Protein AF-A0A840ZKH4-F1 (afdb_monomer)

Sequence (112 aa):
MVRLSPKALRFAEDAVRTRPETADRNDPPRIVWDRWREERALDAAPPGGTVEVPDPVARVLLSAVEQRVEEMQRSFDYSEDEDDVLRNDLLFLRNVLDVLRGCLPEAQRAAV

Solvent-accessible surface area (backbone atoms only — not comparable to full-atom values): 6490 Å² total; per-residue (Å²): 106,34,79,34,45,63,68,50,48,52,54,30,47,50,27,51,72,68,39,78,80,60,73,46,82,79,38,66,60,55,46,54,42,52,54,53,47,68,75,59,51,72,89,72,63,62,94,86,52,70,46,81,37,51,54,74,45,46,50,41,36,43,55,24,34,51,52,46,48,54,50,52,52,54,52,52,79,74,44,93,65,86,53,64,63,62,53,52,50,47,54,49,49,50,51,45,44,51,50,49,49,74,55,46,60,70,84,69,66,76,78,114

Nearest PDB structures (foldseek):
  2rld-assembly1_B  TM=4.839E-01  e=2.026E+00  Bacteroides thetaiotaomicron VPI-5482
  4ehs-assembly1_B  TM=4.644E-01  e=4.107E+00  Helicobacter pylori 26695

pLDDT: mean 74.49, std 11.38, range [45.47, 86.5]

Secondary structure (DSSP, 8-state):
-EEE-HHHHHHHHHHHHH-GGGG-TT-HHHHHHHHHHHHHTGGGS-TTPPEEE-HHHHHHHHHHHHHHHHHHHHHHHH--S--HHHHHHHHHHHHHHHHHHHHS-HHHHTT-

Radius of gyration: 14.31 Å; Cα contacts (8 Å, |Δi|>4): 100; chains: 1; bounding box: 37×31×39 Å

Structure (mmCIF, N/CA/C/O backbone):
data_AF-A0A840ZKH4-F1
#
_entry.id   AF-A0A840ZKH4-F1
#
loop_
_atom_site.group_PDB
_atom_site.id
_atom_site.type_symbol
_atom_site.label_atom_id
_atom_site.label_alt_id
_atom_site.label_comp_id
_atom_site.label_asym_id
_atom_site.label_entity_id
_atom_site.label_seq_id
_atom_site.pdbx_PDB_ins_code
_atom_site.Cartn_x
_atom_site.Cartn_y
_atom_site.Cartn_z
_atom_site.occupancy
_atom_site.B_iso_or_equiv
_atom_site.auth_seq_id
_atom_site.auth_comp_id
_atom_site.auth_asym_id
_atom_site.auth_atom_id
_atom_site.pdbx_PDB_model_num
ATOM 1 N N . MET A 1 1 ? -12.892 -0.504 6.745 1.00 75.12 1 MET A N 1
ATOM 2 C CA . MET A 1 1 ? -11.528 -0.295 7.278 1.00 75.12 1 MET A CA 1
ATOM 3 C C . MET A 1 1 ? -10.708 -1.534 6.979 1.00 75.12 1 MET A C 1
ATOM 5 O O . MET A 1 1 ? -11.249 -2.632 7.067 1.00 75.12 1 MET A O 1
ATOM 9 N N . VAL A 1 2 ? -9.427 -1.371 6.654 1.00 82.06 2 VAL A N 1
ATOM 10 C CA . VAL A 1 2 ? -8.494 -2.449 6.295 1.00 82.06 2 VAL A CA 1
ATOM 11 C C . VAL A 1 2 ? -7.478 -2.651 7.416 1.00 82.06 2 VAL A C 1
ATOM 13 O O . VAL A 1 2 ? -7.013 -1.685 8.012 1.00 82.06 2 VAL A O 1
ATOM 16 N N . ARG A 1 3 ? -7.111 -3.898 7.717 1.00 83.25 3 ARG A N 1
ATOM 17 C CA . ARG A 1 3 ? -6.050 -4.210 8.685 1.00 83.25 3 ARG A CA 1
ATOM 18 C C . ARG A 1 3 ? -4.802 -4.648 7.941 1.00 83.25 3 ARG A C 1
ATOM 20 O O . ARG A 1 3 ? -4.817 -5.684 7.286 1.00 83.25 3 ARG A O 1
ATOM 27 N N . LEU A 1 4 ? -3.730 -3.873 8.060 1.00 80.19 4 LEU A N 1
ATOM 28 C CA . LEU A 1 4 ? -2.436 -4.194 7.461 1.00 80.19 4 LEU A CA 1
ATOM 29 C C . LEU A 1 4 ? -1.417 -4.542 8.536 1.00 80.19 4 LEU A C 1
ATOM 31 O O . LEU A 1 4 ? -1.428 -3.985 9.633 1.00 80.19 4 LEU A O 1
ATOM 35 N N . SER A 1 5 ? -0.495 -5.445 8.213 1.00 81.88 5 SER A N 1
ATOM 36 C CA . SER A 1 5 ? 0.708 -5.593 9.026 1.00 81.88 5 SER A CA 1
ATOM 37 C C . SER A 1 5 ? 1.602 -4.349 8.859 1.00 81.88 5 SER A C 1
ATOM 39 O O . SER A 1 5 ? 1.574 -3.719 7.798 1.00 81.88 5 SER A O 1
ATOM 41 N N . PRO A 1 6 ? 2.450 -3.999 9.842 1.00 81.06 6 PRO A N 1
ATOM 42 C CA . PRO A 1 6 ? 3.361 -2.860 9.737 1.00 81.06 6 PRO A CA 1
ATOM 43 C C . PRO A 1 6 ? 4.320 -3.016 8.554 1.00 81.06 6 PRO A C 1
ATOM 45 O O . PRO A 1 6 ? 4.678 -2.040 7.903 1.00 81.06 6 PRO A O 1
ATOM 48 N N . LYS A 1 7 ? 4.686 -4.264 8.225 1.00 80.81 7 LYS A N 1
ATOM 49 C CA . LYS A 1 7 ? 5.491 -4.584 7.043 1.00 80.81 7 LYS A CA 1
ATOM 50 C C . LYS A 1 7 ? 4.742 -4.271 5.744 1.00 80.81 7 LYS A C 1
ATOM 52 O O . LYS A 1 7 ? 5.307 -3.613 4.880 1.00 80.81 7 LYS A O 1
ATOM 57 N N . ALA A 1 8 ? 3.484 -4.702 5.617 1.00 81.19 8 ALA A N 1
ATOM 58 C CA . ALA A 1 8 ? 2.665 -4.405 4.440 1.00 81.19 8 ALA A CA 1
ATOM 59 C C . ALA A 1 8 ? 2.441 -2.895 4.274 1.00 81.19 8 ALA A C 1
ATOM 61 O O . ALA A 1 8 ? 2.550 -2.375 3.168 1.00 81.19 8 ALA A O 1
ATOM 62 N N . LEU A 1 9 ? 2.203 -2.186 5.381 1.00 83.81 9 LEU A N 1
ATOM 63 C CA . LEU A 1 9 ? 2.037 -0.737 5.369 1.00 83.81 9 LEU A CA 1
ATOM 64 C C . LEU A 1 9 ? 3.310 -0.007 4.923 1.00 83.81 9 LEU A C 1
ATOM 66 O O . LEU A 1 9 ? 3.216 0.905 4.113 1.00 83.81 9 LEU A O 1
ATOM 70 N N . ARG A 1 10 ? 4.493 -0.425 5.396 1.00 81.56 10 ARG A N 1
ATOM 71 C CA . ARG A 1 10 ? 5.777 0.158 4.967 1.00 81.56 10 ARG A CA 1
ATOM 72 C C . ARG A 1 10 ? 6.044 -0.029 3.474 1.00 81.56 10 ARG A C 1
ATOM 74 O O . ARG A 1 10 ? 6.505 0.900 2.826 1.00 81.56 10 ARG A O 1
ATOM 81 N N . PHE A 1 11 ? 5.734 -1.202 2.927 1.00 80.50 11 PHE A N 1
ATOM 82 C CA . PHE A 1 11 ? 5.862 -1.442 1.487 1.00 80.50 11 PHE A CA 1
ATOM 83 C C . PHE A 1 11 ? 4.874 -0.603 0.671 1.00 80.50 11 PHE A C 1
ATOM 85 O O . PHE A 1 11 ? 5.244 -0.027 -0.347 1.00 80.50 11 PHE A O 1
ATOM 92 N N . ALA A 1 12 ? 3.626 -0.489 1.130 1.00 82.88 12 ALA A N 1
ATOM 93 C CA . ALA A 1 12 ? 2.637 0.354 0.467 1.00 82.88 12 ALA A CA 1
ATOM 94 C C . ALA A 1 12 ? 2.995 1.852 0.560 1.00 82.88 12 ALA A C 1
ATOM 96 O O . ALA A 1 12 ? 2.786 2.594 -0.395 1.00 82.88 12 ALA A O 1
ATOM 97 N N . GLU A 1 13 ? 3.591 2.294 1.672 1.00 84.38 13 GLU A N 1
ATOM 98 C CA . GLU A 1 13 ? 4.154 3.641 1.808 1.00 84.38 13 GLU A CA 1
ATOM 99 C C . GL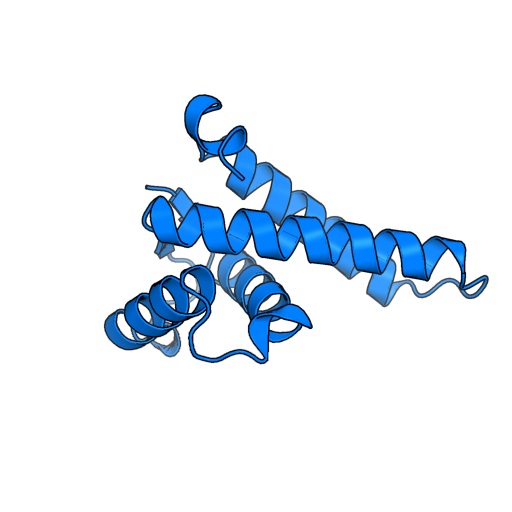U A 1 13 ? 5.261 3.897 0.781 1.00 84.38 13 GLU A C 1
ATOM 101 O O . GLU A 1 13 ? 5.288 4.966 0.170 1.00 84.38 13 GLU A O 1
ATOM 106 N N . ASP A 1 14 ? 6.171 2.943 0.586 1.00 83.62 14 ASP A N 1
ATOM 107 C CA . ASP A 1 14 ? 7.252 3.080 -0.392 1.00 83.62 14 ASP A CA 1
ATOM 108 C C . ASP A 1 14 ? 6.704 3.270 -1.816 1.00 83.62 14 ASP A C 1
ATOM 110 O O . ASP A 1 14 ? 7.122 4.186 -2.529 1.00 83.62 14 ASP A O 1
ATOM 114 N N . ALA A 1 15 ? 5.666 2.510 -2.183 1.00 82.25 15 ALA A N 1
ATOM 115 C CA . ALA A 1 15 ? 4.954 2.686 -3.449 1.00 82.25 15 ALA A CA 1
ATOM 116 C C . ALA A 1 15 ? 4.331 4.092 -3.581 1.00 82.25 15 ALA A C 1
ATOM 118 O O . ALA A 1 15 ? 4.448 4.731 -4.623 1.00 82.25 15 ALA A O 1
ATOM 119 N N . VAL A 1 16 ? 3.724 4.631 -2.516 1.00 81.88 16 VAL A N 1
ATOM 120 C CA . VAL A 1 16 ? 3.190 6.008 -2.518 1.00 81.88 16 VAL A CA 1
ATOM 121 C C . VAL A 1 16 ? 4.309 7.044 -2.666 1.00 81.88 16 VAL A C 1
ATOM 123 O O . VAL A 1 16 ? 4.120 8.057 -3.332 1.00 81.88 16 VAL A O 1
ATOM 126 N N . ARG A 1 17 ? 5.481 6.827 -2.058 1.00 77.38 17 ARG A N 1
ATOM 127 C CA . ARG A 1 17 ? 6.626 7.756 -2.127 1.00 77.38 17 ARG A CA 1
ATOM 128 C C . ARG A 1 17 ? 7.323 7.765 -3.482 1.00 77.38 17 ARG A C 1
ATOM 130 O O . ARG A 1 17 ? 7.878 8.799 -3.840 1.00 77.38 17 ARG A O 1
ATOM 137 N N . THR A 1 18 ? 7.316 6.640 -4.185 1.00 73.62 18 THR A N 1
ATOM 138 C CA . THR A 1 18 ? 8.017 6.455 -5.463 1.00 73.62 18 THR A CA 1
ATOM 139 C C . THR A 1 18 ? 7.175 6.835 -6.682 1.00 73.62 18 THR A C 1
ATOM 141 O O . THR A 1 18 ? 7.726 6.958 -7.773 1.00 73.62 18 THR A O 1
ATOM 144 N N . ARG A 1 19 ? 5.872 7.096 -6.504 1.00 69.12 19 ARG A N 1
ATOM 145 C CA . A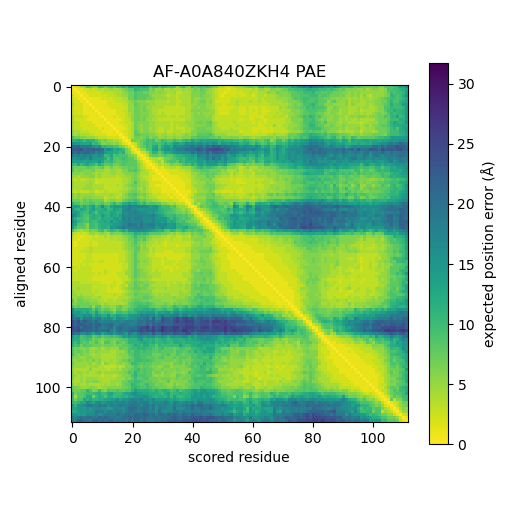RG A 1 19 ? 4.967 7.527 -7.576 1.00 69.12 19 ARG A CA 1
ATOM 146 C C . ARG A 1 19 ? 5.441 8.821 -8.264 1.00 69.12 19 ARG A C 1
ATOM 148 O O . ARG A 1 19 ? 5.506 9.862 -7.603 1.00 69.12 19 ARG A O 1
ATOM 155 N N . PRO A 1 20 ? 5.659 8.829 -9.591 1.00 57.75 20 PRO A N 1
ATOM 156 C CA . PRO A 1 20 ? 6.079 10.034 -10.311 1.00 57.75 20 PRO A CA 1
ATOM 157 C C . PRO A 1 20 ? 5.007 11.140 -10.303 1.00 57.75 20 PRO A C 1
ATOM 159 O O . PRO A 1 20 ? 5.343 12.318 -10.212 1.00 57.75 20 PRO A O 1
ATOM 162 N N . GLU A 1 21 ? 3.719 10.776 -10.308 1.00 54.81 21 GLU A N 1
ATOM 163 C CA . GLU A 1 21 ? 2.593 11.728 -10.247 1.00 54.81 21 GLU A CA 1
ATOM 164 C C . GLU A 1 21 ? 2.424 12.375 -8.860 1.00 54.81 21 GLU A C 1
ATOM 166 O O . GLU A 1 21 ? 1.856 13.456 -8.742 1.00 54.81 21 GLU A O 1
ATOM 171 N N . THR A 1 22 ? 3.007 11.788 -7.806 1.00 50.22 22 THR A N 1
ATOM 172 C CA . THR A 1 22 ? 2.983 12.367 -6.449 1.00 50.22 22 THR A CA 1
ATOM 173 C C . THR A 1 22 ? 3.993 13.497 -6.218 1.00 50.22 22 THR A C 1
ATOM 175 O O . THR A 1 22 ? 4.151 13.966 -5.088 1.00 50.22 22 THR A O 1
ATOM 178 N N . ALA A 1 23 ? 4.670 13.969 -7.271 1.00 51.38 23 ALA A N 1
ATOM 179 C CA . ALA A 1 23 ? 5.470 15.189 -7.208 1.00 51.38 23 ALA A CA 1
ATOM 180 C C . ALA A 1 23 ? 4.608 16.442 -6.944 1.00 51.38 23 ALA A C 1
ATOM 182 O O . ALA A 1 23 ? 5.116 17.418 -6.382 1.00 51.38 23 ALA A O 1
ATOM 183 N N . ASP A 1 24 ? 3.313 16.413 -7.287 1.00 58.84 24 ASP A N 1
ATOM 184 C CA . ASP A 1 24 ? 2.380 17.470 -6.903 1.00 58.84 24 ASP A CA 1
ATOM 185 C C . ASP A 1 24 ? 1.913 17.273 -5.454 1.00 58.84 24 ASP A C 1
ATOM 187 O O . ASP A 1 24 ? 1.178 16.344 -5.113 1.00 58.84 24 ASP A O 1
ATOM 191 N N . ARG A 1 25 ? 2.332 18.186 -4.573 1.00 60.62 25 ARG A N 1
ATOM 192 C CA . ARG A 1 25 ? 1.917 18.197 -3.162 1.00 60.62 25 ARG A CA 1
ATOM 193 C C . ARG A 1 25 ? 0.422 18.478 -2.974 1.00 60.62 25 ARG A C 1
ATOM 195 O O . ARG A 1 25 ? -0.072 18.318 -1.862 1.00 60.62 25 ARG A O 1
ATOM 202 N N . ASN A 1 26 ? -0.280 18.908 -4.022 1.00 64.12 26 ASN A N 1
ATOM 203 C CA . ASN A 1 26 ? -1.716 19.171 -4.001 1.00 64.12 26 ASN A CA 1
ATOM 204 C C . ASN A 1 26 ? -2.554 17.979 -4.483 1.00 64.12 26 ASN A C 1
ATOM 206 O O . ASN A 1 26 ? -3.778 18.094 -4.557 1.00 64.12 26 ASN A O 1
ATOM 210 N N . ASP A 1 27 ? -1.924 16.846 -4.801 1.00 70.25 27 ASP A N 1
ATOM 211 C CA . ASP A 1 27 ? -2.626 15.632 -5.198 1.00 70.25 27 ASP A CA 1
ATOM 212 C C . ASP A 1 27 ? -3.543 15.133 -4.051 1.00 70.25 27 ASP A C 1
ATOM 214 O O . ASP A 1 27 ? -3.063 14.871 -2.939 1.00 70.25 27 ASP A O 1
ATOM 218 N N . PRO A 1 28 ? -4.870 15.010 -4.258 1.00 74.62 28 PRO A N 1
ATOM 219 C CA . PRO A 1 28 ? -5.798 14.632 -3.191 1.00 74.62 28 PRO A CA 1
ATOM 220 C C . PRO A 1 28 ? -5.467 13.281 -2.521 1.00 74.62 28 PRO A C 1
ATOM 222 O O . PRO A 1 28 ? -5.515 13.214 -1.287 1.00 74.62 28 PRO A O 1
ATOM 225 N N . PRO A 1 29 ? -5.089 12.216 -3.262 1.00 76.12 29 PRO A N 1
ATOM 226 C CA . PRO A 1 29 ? -4.556 10.980 -2.687 1.00 76.12 29 PRO A CA 1
ATOM 227 C C . PRO A 1 29 ? -3.365 11.198 -1.744 1.00 76.12 29 PRO A C 1
ATOM 229 O O . PRO A 1 29 ? -3.356 10.660 -0.632 1.00 76.12 29 PRO A O 1
ATOM 232 N N . ARG A 1 30 ? -2.385 12.018 -2.147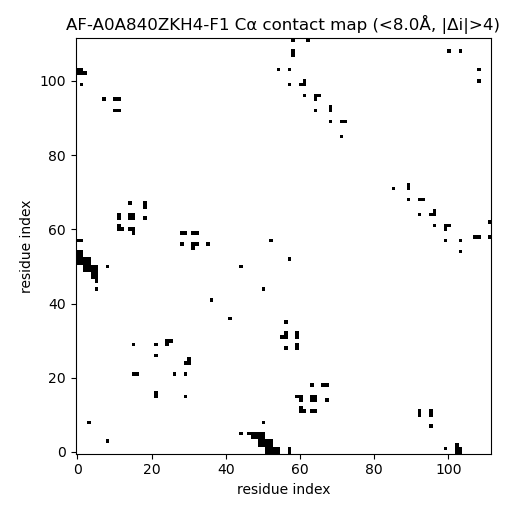 1.00 73.69 30 ARG A N 1
ATOM 233 C CA . ARG A 1 30 ? -1.217 12.363 -1.321 1.00 73.69 30 ARG A CA 1
ATOM 234 C C . ARG A 1 30 ? -1.617 13.048 -0.016 1.00 73.69 30 ARG A C 1
ATOM 236 O O . ARG A 1 30 ? -1.163 12.634 1.046 1.00 73.69 30 ARG A O 1
ATOM 243 N N . ILE A 1 31 ? -2.496 14.049 -0.083 1.00 82.50 31 ILE A N 1
ATOM 244 C CA . ILE A 1 31 ? -2.953 14.807 1.094 1.00 82.50 31 ILE A CA 1
ATOM 245 C C . ILE A 1 31 ? -3.655 13.883 2.098 1.00 82.50 31 ILE A C 1
ATOM 247 O O . ILE A 1 31 ? -3.425 13.980 3.304 1.00 82.50 31 ILE A O 1
ATOM 251 N N . VAL A 1 32 ? -4.505 12.973 1.609 1.00 84.31 32 VAL A N 1
ATOM 252 C CA . VAL A 1 32 ? -5.207 11.989 2.450 1.00 84.31 32 VAL A CA 1
ATOM 253 C C . VAL A 1 32 ? -4.216 11.062 3.157 1.00 84.31 32 VAL A C 1
ATOM 255 O O . VAL A 1 32 ? -4.388 10.777 4.344 1.00 84.31 32 VAL A O 1
ATOM 258 N N . TRP A 1 33 ? -3.180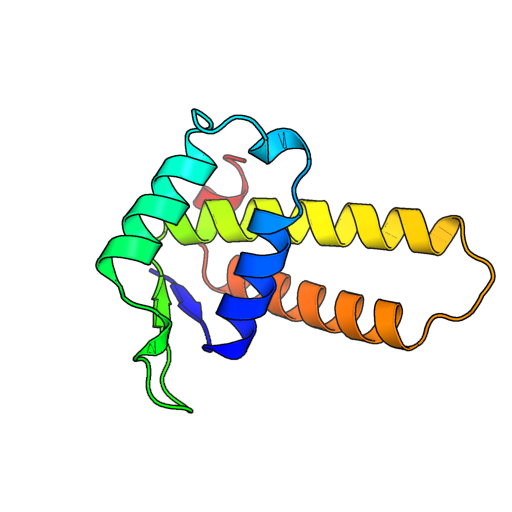 10.609 2.447 1.00 84.38 33 TRP A N 1
ATOM 259 C CA . TRP A 1 33 ? -2.116 9.784 3.016 1.00 84.38 33 TRP A CA 1
ATOM 260 C C . TRP A 1 33 ? -1.279 10.541 4.054 1.00 84.38 33 TRP A C 1
ATOM 262 O O . TRP A 1 33 ? -1.149 10.065 5.183 1.00 84.38 33 TRP A O 1
ATOM 272 N N . ASP A 1 34 ? -0.745 11.713 3.702 1.00 82.31 34 ASP A N 1
ATOM 273 C CA . ASP A 1 34 ? 0.163 12.481 4.560 1.00 82.31 34 ASP A CA 1
ATOM 274 C C . ASP A 1 34 ? -0.538 12.906 5.857 1.00 82.31 34 ASP A C 1
ATOM 276 O O . ASP A 1 34 ? -0.006 12.674 6.944 1.00 82.31 34 ASP A O 1
ATOM 280 N N . ARG A 1 35 ? -1.786 13.389 5.772 1.00 84.31 35 ARG A N 1
ATOM 281 C CA . ARG A 1 35 ? -2.582 13.744 6.955 1.00 84.31 35 ARG A CA 1
ATOM 282 C C . ARG A 1 35 ? -2.799 12.552 7.888 1.00 84.31 35 ARG A C 1
ATOM 284 O O . ARG A 1 35 ? -2.608 12.667 9.095 1.00 84.31 35 ARG A O 1
ATOM 291 N N . TRP A 1 36 ? -3.193 11.399 7.344 1.00 85.75 36 TRP A N 1
ATOM 292 C CA . TRP A 1 36 ? -3.415 10.206 8.163 1.00 85.75 36 TRP A CA 1
ATOM 293 C C . TRP A 1 36 ? -2.114 9.703 8.803 1.00 85.75 36 TRP A C 1
ATOM 295 O O . TRP A 1 36 ? -2.112 9.268 9.956 1.00 85.75 36 TRP A O 1
ATOM 305 N N . ARG A 1 37 ? -0.999 9.779 8.068 1.00 80.88 37 ARG A N 1
ATOM 306 C CA . ARG A 1 37 ? 0.332 9.398 8.549 1.00 80.88 37 ARG A CA 1
ATOM 307 C C . ARG A 1 37 ? 0.778 10.278 9.721 1.00 80.88 37 ARG A C 1
ATOM 309 O O . ARG A 1 37 ? 1.253 9.738 10.722 1.00 80.88 37 ARG A O 1
ATOM 316 N N . GLU A 1 38 ? 0.614 11.596 9.607 1.00 79.75 38 GLU A N 1
ATOM 317 C CA . GLU A 1 38 ? 0.928 12.565 10.666 1.00 79.75 38 GLU A CA 1
ATOM 318 C C . GLU A 1 38 ? 0.112 12.298 11.938 1.00 79.75 38 GLU A C 1
ATOM 320 O O . GLU A 1 38 ? 0.660 12.297 13.039 1.00 79.75 38 GLU A O 1
ATOM 325 N N . GLU A 1 39 ? -1.177 11.982 11.793 1.00 79.50 39 GLU A N 1
ATOM 326 C CA . GLU A 1 39 ? -2.077 11.685 12.914 1.00 79.50 39 GLU A CA 1
ATOM 327 C C . GLU A 1 39 ? -1.748 10.355 13.628 1.00 79.50 39 GLU A C 1
ATOM 329 O O . GLU A 1 39 ? -2.072 10.193 14.807 1.00 79.50 39 GLU A O 1
ATOM 334 N N . ARG A 1 40 ? -1.121 9.384 12.944 1.00 70.69 40 ARG A N 1
ATOM 335 C CA . ARG A 1 40 ? -0.924 8.011 13.456 1.00 70.69 40 ARG A CA 1
ATOM 336 C C . ARG A 1 40 ? 0.474 7.678 13.971 1.00 70.69 40 ARG A C 1
ATOM 338 O O . ARG A 1 40 ? 0.619 6.574 14.492 1.00 70.69 40 ARG A O 1
ATOM 345 N N . ALA A 1 41 ? 1.462 8.573 13.852 1.00 58.97 41 ALA A N 1
ATOM 346 C CA . ALA A 1 41 ? 2.848 8.368 14.310 1.00 58.97 41 ALA A CA 1
ATOM 347 C C . ALA A 1 41 ? 3.325 6.913 14.108 1.00 58.97 41 ALA A C 1
ATOM 349 O O . ALA A 1 41 ? 3.641 6.205 15.065 1.00 58.97 41 ALA A O 1
ATOM 350 N N . LEU A 1 42 ? 3.299 6.446 12.851 1.00 63.09 42 LEU A N 1
ATOM 351 C CA . LEU A 1 42 ? 3.466 5.032 12.469 1.00 63.09 42 LEU A CA 1
ATOM 352 C C . LEU A 1 42 ? 4.740 4.359 13.014 1.00 63.09 42 LEU A C 1
ATOM 354 O O . LEU A 1 42 ? 4.789 3.132 13.096 1.00 63.09 42 LEU A O 1
ATOM 358 N N . ASP A 1 43 ? 5.735 5.140 13.432 1.00 58.53 43 ASP A N 1
ATOM 359 C CA . ASP A 1 43 ? 6.960 4.666 14.082 1.00 58.53 43 ASP A CA 1
ATOM 360 C C . ASP A 1 43 ? 6.751 4.121 15.509 1.00 58.53 43 ASP A C 1
ATOM 362 O O . ASP A 1 43 ? 7.633 3.446 16.037 1.00 58.53 43 ASP A O 1
ATOM 366 N N . ALA A 1 44 ? 5.590 4.355 16.130 1.00 54.62 44 ALA A N 1
ATOM 367 C CA . ALA A 1 44 ? 5.276 3.905 17.490 1.00 54.62 44 ALA A CA 1
ATOM 368 C C . ALA A 1 44 ? 4.478 2.585 17.558 1.00 54.62 44 ALA A C 1
ATOM 370 O O . ALA A 1 44 ? 4.156 2.117 18.653 1.00 54.62 44 ALA A O 1
ATOM 371 N N . ALA A 1 45 ? 4.129 1.970 16.420 1.00 57.25 45 ALA A N 1
ATOM 372 C CA . ALA A 1 45 ? 3.356 0.729 16.419 1.00 57.25 45 ALA A CA 1
ATOM 373 C C . ALA A 1 45 ? 4.217 -0.4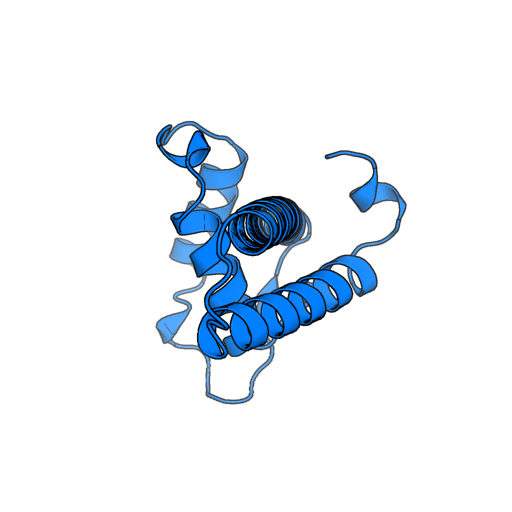68 16.888 1.00 57.25 45 ALA A C 1
ATOM 375 O O . ALA A 1 45 ? 5.303 -0.689 16.345 1.00 57.25 45 ALA A O 1
ATOM 376 N N . PRO A 1 46 ? 3.755 -1.278 17.863 1.00 57.28 46 PRO A N 1
ATOM 377 C CA . PRO A 1 46 ? 4.532 -2.401 18.371 1.00 57.28 46 PRO A CA 1
ATOM 378 C C . PRO A 1 46 ? 4.778 -3.460 17.279 1.00 57.28 46 PRO A C 1
ATOM 380 O O . PRO A 1 46 ? 3.877 -3.745 16.477 1.00 57.28 46 PRO A O 1
ATOM 383 N N . PRO A 1 47 ? 5.974 -4.082 17.248 1.00 57.16 47 PRO A N 1
ATOM 384 C CA . PRO A 1 47 ? 6.298 -5.124 16.282 1.00 57.16 47 PRO A CA 1
ATOM 385 C C . PRO A 1 47 ? 5.379 -6.333 16.507 1.00 57.16 47 PRO A C 1
ATOM 387 O O . PRO A 1 47 ? 5.506 -7.046 17.497 1.00 57.16 47 PRO A O 1
ATOM 390 N N . GLY A 1 48 ? 4.419 -6.536 15.600 1.00 62.59 48 GLY A N 1
ATOM 391 C CA . GLY A 1 48 ? 3.445 -7.637 15.646 1.00 62.59 48 GLY A CA 1
ATOM 392 C C . GLY A 1 48 ? 1.975 -7.212 15.730 1.00 62.59 48 GLY A C 1
ATOM 393 O O . GLY A 1 48 ? 1.100 -8.063 15.588 1.00 62.59 48 GLY A O 1
ATOM 394 N N . GLY A 1 49 ? 1.678 -5.921 15.916 1.00 70.00 49 GLY A N 1
ATOM 395 C CA . GLY A 1 49 ? 0.304 -5.407 15.854 1.00 70.00 49 GLY A CA 1
ATOM 396 C C . GLY A 1 49 ? -0.213 -5.259 14.420 1.00 70.00 49 GLY A C 1
ATOM 397 O O . GLY A 1 49 ? 0.568 -5.175 13.481 1.00 70.00 49 GLY A O 1
ATOM 398 N N . THR A 1 50 ? -1.531 -5.189 14.233 1.00 78.06 50 THR A N 1
ATOM 399 C CA . THR A 1 50 ? -2.144 -4.763 12.962 1.00 78.06 50 THR A CA 1
ATOM 400 C C . THR A 1 50 ? -2.434 -3.266 12.991 1.00 78.06 50 THR A C 1
ATOM 402 O O . THR A 1 50 ? -2.974 -2.769 13.977 1.00 78.06 50 THR A O 1
ATOM 405 N N . VAL A 1 51 ? -2.142 -2.558 11.902 1.00 80.62 51 VAL A N 1
ATOM 406 C CA . VAL A 1 51 ? -2.508 -1.151 11.716 1.00 80.62 51 VAL A CA 1
ATOM 407 C C . VAL A 1 51 ? -3.863 -1.073 11.024 1.00 80.62 51 VAL A C 1
ATOM 409 O O . VAL A 1 51 ? -4.059 -1.637 9.947 1.00 80.62 51 VAL A O 1
ATOM 412 N N . GLU A 1 52 ? -4.804 -0.369 11.646 1.00 84.31 52 GLU A N 1
ATOM 413 C CA . GLU A 1 52 ? -6.120 -0.115 11.060 1.00 84.31 52 GLU A CA 1
ATOM 414 C C . GLU A 1 52 ? -6.049 1.081 10.115 1.00 84.31 52 GLU A C 1
ATOM 416 O O . GLU A 1 52 ? -5.844 2.216 10.547 1.00 84.31 52 GLU A O 1
ATOM 421 N N . VAL A 1 53 ? -6.215 0.809 8.829 1.00 83.69 53 VAL A N 1
ATOM 422 C CA . VAL A 1 53 ? -6.169 1.772 7.736 1.00 83.69 53 VAL A CA 1
ATOM 423 C C . VAL A 1 53 ? -7.603 2.111 7.306 1.00 83.69 53 VAL A C 1
ATOM 425 O O . VAL A 1 53 ? -8.381 1.210 6.974 1.00 83.69 53 VAL A O 1
ATOM 428 N N . PRO A 1 54 ? -8.000 3.394 7.312 1.00 86.06 54 PRO A N 1
ATOM 429 C CA . PRO A 1 54 ? -9.289 3.824 6.785 1.00 86.06 54 PRO A CA 1
ATOM 430 C C . PRO A 1 54 ? -9.428 3.510 5.294 1.00 86.06 54 PRO A C 1
ATOM 432 O O . PRO A 1 54 ? -8.460 3.606 4.549 1.00 86.06 54 PRO A O 1
ATOM 435 N N . ASP A 1 55 ? -10.646 3.221 4.841 1.00 83.12 55 ASP A N 1
ATOM 436 C CA . ASP A 1 55 ? -10.956 2.959 3.428 1.00 83.12 55 ASP A CA 1
ATOM 437 C C . ASP A 1 55 ? -10.394 4.005 2.447 1.00 83.12 55 ASP A C 1
ATOM 439 O O . ASP A 1 55 ? -9.779 3.591 1.465 1.00 83.12 55 ASP A O 1
ATOM 443 N N . PRO A 1 56 ? -10.517 5.333 2.678 1.00 84.88 56 PRO A N 1
ATOM 444 C CA . PRO A 1 56 ? -9.935 6.312 1.759 1.00 84.88 56 PRO A CA 1
ATOM 445 C C . PRO A 1 56 ? -8.413 6.172 1.647 1.00 84.88 56 PRO A C 1
ATOM 447 O O . PRO A 1 56 ? -7.881 6.234 0.547 1.00 84.88 56 PRO A O 1
ATOM 450 N N . VAL A 1 57 ? -7.720 5.892 2.752 1.00 85.62 57 VAL A N 1
ATOM 451 C CA . VAL A 1 57 ? -6.267 5.668 2.764 1.00 85.62 57 VAL A CA 1
ATOM 452 C C . VAL A 1 57 ? -5.919 4.344 2.082 1.00 85.62 57 VAL A C 1
ATOM 454 O O . VAL A 1 57 ? -4.987 4.277 1.289 1.00 85.62 57 VAL A O 1
ATOM 457 N N . ALA A 1 58 ? -6.700 3.292 2.332 1.00 85.62 58 ALA A N 1
ATOM 458 C CA . ALA A 1 58 ? -6.509 1.993 1.700 1.00 85.62 58 ALA A CA 1
ATOM 459 C C . ALA A 1 58 ? -6.667 2.060 0.172 1.00 85.62 58 ALA A C 1
ATOM 461 O O . ALA A 1 58 ? -5.942 1.361 -0.526 1.00 85.62 58 ALA A O 1
ATOM 462 N N . ARG A 1 59 ? -7.547 2.923 -0.358 1.00 84.06 59 ARG A N 1
ATOM 463 C CA . ARG A 1 59 ? -7.661 3.171 -1.808 1.00 84.06 59 ARG A CA 1
ATOM 464 C C . ARG A 1 59 ? -6.428 3.863 -2.383 1.00 84.06 59 ARG A C 1
ATOM 466 O O . ARG A 1 59 ? -5.966 3.473 -3.450 1.00 84.06 59 ARG A O 1
ATOM 473 N N . VAL A 1 60 ? -5.878 4.850 -1.671 1.00 85.62 60 VAL A N 1
ATOM 474 C CA . VAL A 1 60 ? -4.622 5.509 -2.072 1.00 85.62 60 VAL A CA 1
ATOM 475 C C . VAL A 1 60 ? -3.488 4.488 -2.137 1.00 85.62 60 VAL A C 1
ATOM 477 O O . VAL A 1 60 ? -2.780 4.419 -3.139 1.00 85.62 60 VAL A O 1
ATOM 480 N N . LEU A 1 61 ? -3.360 3.656 -1.098 1.00 85.81 61 LEU A N 1
ATOM 481 C CA . LEU A 1 61 ? -2.358 2.592 -1.044 1.00 85.81 61 LEU A CA 1
ATOM 482 C C . LEU A 1 61 ? -2.569 1.550 -2.1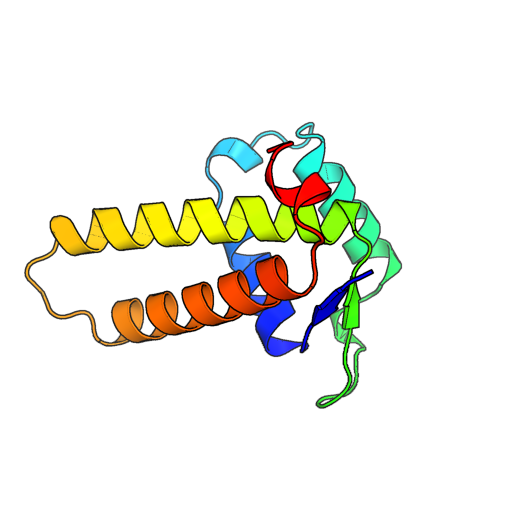40 1.00 85.81 61 LEU A C 1
ATOM 484 O O . LEU A 1 61 ? -1.600 1.144 -2.769 1.00 85.81 61 LEU A O 1
ATOM 488 N N . LEU A 1 62 ? -3.816 1.141 -2.390 1.00 86.38 62 LEU A N 1
ATOM 489 C CA . LEU A 1 62 ? -4.158 0.196 -3.451 1.00 86.38 62 LEU A CA 1
ATOM 490 C C . LEU A 1 62 ? -3.677 0.713 -4.807 1.00 86.38 62 LEU A C 1
ATOM 492 O O . LEU A 1 62 ? -2.878 0.049 -5.455 1.00 86.38 62 LEU A O 1
ATOM 496 N N . SER A 1 63 ? -4.098 1.922 -5.177 1.00 85.31 63 SER A N 1
ATOM 497 C CA . SER A 1 63 ? -3.733 2.543 -6.450 1.00 85.31 63 SER A CA 1
ATOM 498 C C . SER A 1 63 ? -2.211 2.691 -6.596 1.00 85.31 63 SER A C 1
ATOM 500 O O . SER A 1 63 ? -1.657 2.413 -7.658 1.00 85.31 63 SER A O 1
ATOM 502 N N . ALA A 1 64 ? -1.514 3.084 -5.524 1.00 84.75 64 ALA A N 1
ATOM 503 C CA . ALA A 1 64 ? -0.060 3.232 -5.541 1.00 84.75 64 ALA A CA 1
ATOM 504 C C . ALA A 1 64 ? 0.670 1.898 -5.714 1.00 84.75 64 ALA A C 1
ATOM 506 O O . ALA A 1 64 ? 1.595 1.802 -6.517 1.00 84.75 64 ALA A O 1
ATOM 507 N N . VAL A 1 65 ? 0.241 0.863 -4.990 1.00 86.31 65 VAL A N 1
ATOM 508 C CA . VAL A 1 65 ? 0.812 -0.481 -5.108 1.00 86.31 65 VAL A CA 1
ATOM 509 C C . VAL A 1 65 ? 0.516 -1.077 -6.487 1.00 86.31 65 VAL A C 1
ATOM 511 O O . VAL A 1 65 ? 1.413 -1.676 -7.069 1.00 86.31 65 VAL A O 1
ATOM 514 N N . GLU A 1 66 ? -0.685 -0.883 -7.042 1.00 86.50 66 GLU A N 1
ATOM 515 C CA . GLU A 1 66 ? -1.033 -1.328 -8.401 1.00 86.50 66 GLU A CA 1
ATOM 516 C C . GLU A 1 66 ? -0.108 -0.707 -9.447 1.00 86.50 66 GLU A C 1
ATOM 518 O O . GLU A 1 66 ? 0.529 -1.439 -10.204 1.00 86.50 66 GLU A O 1
ATOM 523 N N . GLN A 1 67 ? 0.049 0.620 -9.433 1.00 83.25 67 GLN A N 1
ATOM 524 C CA . GLN A 1 67 ? 0.943 1.298 -10.373 1.00 83.25 67 GLN A CA 1
ATOM 525 C C . GLN A 1 67 ? 2.394 0.836 -10.199 1.00 83.25 67 GLN A C 1
ATOM 527 O O . GLN A 1 67 ? 3.078 0.594 -11.188 1.00 83.25 67 GLN A O 1
ATOM 532 N N . ARG A 1 68 ? 2.860 0.642 -8.958 1.00 83.25 68 ARG A N 1
ATOM 533 C CA . ARG A 1 68 ? 4.229 0.179 -8.700 1.00 83.25 68 ARG A CA 1
ATOM 534 C C . ARG A 1 68 ? 4.474 -1.243 -9.206 1.00 83.25 68 ARG A C 1
ATOM 536 O O . ARG A 1 68 ? 5.542 -1.523 -9.744 1.00 83.25 68 ARG A O 1
ATOM 543 N N . VAL A 1 69 ? 3.492 -2.131 -9.048 1.00 85.19 69 VAL A N 1
ATOM 544 C CA . VAL A 1 69 ? 3.535 -3.492 -9.601 1.00 85.19 69 VAL A CA 1
ATOM 545 C C . VAL A 1 69 ? 3.598 -3.442 -11.125 1.00 85.19 69 VAL A C 1
ATOM 547 O O . VAL A 1 69 ? 4.427 -4.139 -11.702 1.00 85.19 69 VAL A O 1
ATOM 550 N N . GLU A 1 70 ? 2.786 -2.605 -11.775 1.00 84.88 70 GLU A N 1
ATOM 551 C CA . GLU A 1 70 ? 2.826 -2.432 -13.233 1.00 84.88 70 GLU A CA 1
ATOM 552 C C . GLU A 1 70 ? 4.161 -1.854 -13.722 1.00 84.88 70 GLU A C 1
ATOM 554 O O . GLU A 1 70 ? 4.706 -2.321 -14.720 1.00 84.88 70 GLU A O 1
ATOM 559 N N . GLU A 1 71 ? 4.712 -0.858 -13.026 1.00 82.50 71 GLU A N 1
ATOM 560 C CA . GLU A 1 71 ? 6.025 -0.284 -13.333 1.00 82.50 71 GLU A CA 1
ATOM 561 C C . GLU A 1 71 ? 7.133 -1.330 -13.226 1.00 82.50 71 GLU A C 1
ATOM 563 O O . GLU A 1 71 ? 7.915 -1.488 -14.161 1.00 82.50 71 GLU A O 1
ATOM 568 N N . MET A 1 72 ? 7.184 -2.070 -12.113 1.00 80.19 72 MET A N 1
ATOM 569 C CA . MET A 1 72 ? 8.177 -3.124 -11.917 1.00 80.19 72 MET A CA 1
ATOM 570 C C . MET A 1 72 ? 8.014 -4.243 -12.948 1.00 80.19 72 MET A C 1
ATOM 572 O O . MET A 1 72 ? 9.016 -4.697 -13.490 1.00 80.19 72 MET A O 1
ATOM 576 N N . GLN A 1 73 ? 6.781 -4.652 -13.272 1.00 80.56 73 GLN A N 1
ATOM 577 C CA . GLN A 1 73 ? 6.515 -5.622 -14.342 1.00 80.56 73 GLN A CA 1
ATOM 578 C C . GLN A 1 73 ? 7.053 -5.141 -15.688 1.00 80.56 73 GLN A C 1
ATOM 580 O O . GLN A 1 73 ? 7.761 -5.889 -16.352 1.00 80.56 73 GLN A O 1
ATOM 585 N N . ARG A 1 74 ? 6.797 -3.879 -16.059 1.00 78.94 74 ARG A N 1
ATOM 586 C CA . ARG A 1 74 ? 7.369 -3.312 -17.286 1.00 78.94 74 ARG A CA 1
ATOM 587 C C . ARG A 1 74 ? 8.891 -3.306 -17.234 1.00 78.94 74 ARG A C 1
ATOM 589 O O . ARG A 1 74 ? 9.509 -3.673 -18.219 1.00 78.94 74 ARG A O 1
ATOM 596 N N . SER A 1 75 ? 9.505 -2.915 -16.117 1.00 73.75 75 SER A N 1
ATOM 597 C CA . SER A 1 75 ? 10.968 -2.942 -15.977 1.00 73.75 75 SER A CA 1
ATOM 598 C C . SER A 1 75 ? 11.551 -4.350 -16.131 1.00 73.75 75 SER A C 1
ATOM 600 O O . SER A 1 75 ? 12.619 -4.484 -16.719 1.00 73.75 75 SER A O 1
ATOM 602 N N . PHE A 1 76 ? 10.842 -5.387 -15.674 1.00 69.06 76 PHE A N 1
ATOM 603 C CA . PHE A 1 76 ? 11.228 -6.785 -15.883 1.00 69.06 76 PHE A CA 1
ATOM 604 C C . PHE A 1 76 ? 11.204 -7.214 -17.349 1.00 69.06 76 PHE A C 1
ATOM 606 O O . PHE A 1 76 ? 12.096 -7.939 -17.770 1.00 69.06 76 PHE A O 1
ATOM 613 N N . ASP A 1 77 ? 10.230 -6.752 -18.135 1.00 63.06 77 ASP A N 1
ATOM 614 C CA . ASP A 1 77 ? 10.175 -7.051 -19.573 1.00 63.06 77 ASP A CA 1
ATOM 615 C C . ASP A 1 77 ? 11.352 -6.431 -20.361 1.00 63.06 77 ASP A C 1
ATOM 617 O O . ASP A 1 77 ? 11.642 -6.873 -21.472 1.00 63.06 77 ASP A O 1
ATOM 621 N N . TYR A 1 78 ? 12.044 -5.425 -19.805 1.00 58.06 78 TYR A N 1
ATOM 622 C CA . TYR A 1 78 ? 13.164 -4.730 -20.459 1.00 58.06 78 TYR A CA 1
ATOM 623 C C . TYR A 1 78 ? 14.560 -5.077 -19.907 1.00 58.06 78 TYR A C 1
ATOM 625 O O . TYR A 1 78 ? 15.547 -4.651 -20.507 1.00 58.06 78 TYR A O 1
ATOM 633 N N . SER A 1 79 ? 14.667 -5.828 -18.806 1.00 57.06 79 SER A N 1
ATOM 634 C CA . SER A 1 79 ? 15.950 -6.252 -18.219 1.00 57.06 79 SER A CA 1
ATOM 635 C C . SER A 1 79 ? 16.117 -7.767 -18.340 1.00 57.06 79 SER A C 1
ATOM 637 O O . SER A 1 79 ? 15.430 -8.525 -17.665 1.00 57.06 79 SER A O 1
ATOM 639 N N . GLU A 1 80 ? 17.058 -8.211 -19.179 1.00 57.34 80 GLU A N 1
ATOM 640 C CA . GLU A 1 80 ? 17.438 -9.631 -19.321 1.00 57.34 80 GLU A CA 1
ATOM 641 C C . GLU A 1 80 ? 18.264 -10.162 -18.129 1.00 57.34 80 GLU A C 1
ATOM 643 O O . GLU A 1 80 ? 18.516 -11.363 -18.041 1.00 57.34 80 GLU A O 1
ATOM 648 N N . ASP A 1 81 ? 18.665 -9.293 -17.196 1.00 58.44 81 ASP A N 1
ATOM 649 C CA . ASP A 1 81 ? 19.362 -9.671 -15.968 1.00 58.44 81 ASP A CA 1
ATOM 650 C C . ASP A 1 81 ? 18.363 -10.072 -14.868 1.00 58.44 81 ASP A C 1
ATOM 652 O O . ASP A 1 81 ? 17.481 -9.303 -14.476 1.00 58.44 81 ASP A O 1
ATOM 656 N N . GLU A 1 82 ? 18.513 -11.301 -14.365 1.00 56.31 82 GLU A N 1
ATOM 657 C CA . GLU A 1 82 ? 17.736 -11.881 -13.266 1.00 56.31 82 GLU A CA 1
ATOM 658 C C . GLU A 1 82 ? 17.978 -11.129 -11.946 1.00 56.31 82 GLU A C 1
ATOM 660 O O . GLU A 1 82 ? 18.720 -11.572 -11.070 1.00 56.31 82 GLU A O 1
ATOM 665 N N . ASP A 1 83 ? 17.319 -9.987 -11.767 1.00 70.31 83 ASP A N 1
ATOM 666 C CA . ASP A 1 83 ? 17.305 -9.273 -10.493 1.00 70.31 83 ASP A CA 1
ATOM 667 C C . ASP A 1 83 ? 16.376 -10.004 -9.502 1.00 70.31 83 ASP A C 1
ATOM 669 O O . ASP A 1 83 ? 15.193 -9.689 -9.319 1.00 70.31 83 ASP A O 1
ATOM 673 N N . ASP A 1 84 ? 16.923 -11.032 -8.849 1.00 71.25 84 ASP A N 1
ATOM 674 C CA . ASP A 1 84 ? 16.271 -11.822 -7.797 1.00 71.25 84 ASP A CA 1
ATOM 675 C C . ASP A 1 84 ? 15.603 -10.952 -6.720 1.00 71.25 84 ASP A C 1
ATOM 677 O O . ASP A 1 84 ? 14.543 -11.297 -6.186 1.00 71.25 84 ASP A O 1
ATOM 681 N N . VAL A 1 85 ? 16.212 -9.800 -6.427 1.00 72.12 85 VAL A N 1
ATOM 682 C CA . VAL A 1 85 ? 15.724 -8.820 -5.452 1.00 72.12 85 VAL A CA 1
ATOM 683 C C . VAL A 1 85 ? 14.445 -8.150 -5.946 1.00 72.12 85 VAL A C 1
ATOM 685 O O . VAL A 1 85 ? 13.438 -8.179 -5.239 1.00 72.12 85 VAL A O 1
ATOM 688 N N . LEU A 1 86 ? 14.430 -7.637 -7.182 1.00 73.25 86 LEU A N 1
ATOM 689 C CA . LEU A 1 86 ? 13.227 -7.034 -7.766 1.00 73.25 86 LEU A CA 1
ATOM 690 C C . LEU A 1 86 ? 12.090 -8.064 -7.865 1.00 73.25 86 LEU A C 1
ATOM 692 O O . LEU A 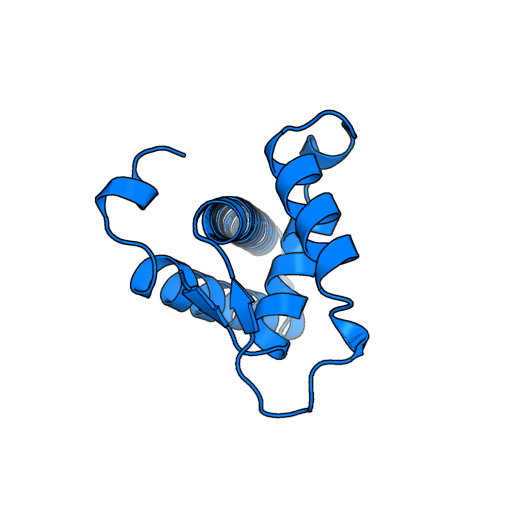1 86 ? 10.919 -7.712 -7.732 1.00 73.25 86 LEU A O 1
ATOM 696 N N . ARG A 1 87 ? 12.417 -9.349 -8.078 1.00 76.38 87 ARG A N 1
ATOM 697 C CA . ARG A 1 87 ? 11.423 -10.418 -8.252 1.00 76.38 87 ARG A CA 1
ATOM 698 C C . ARG A 1 87 ? 10.775 -10.746 -6.914 1.00 76.38 87 ARG A C 1
ATOM 700 O O . ARG A 1 87 ? 9.561 -10.950 -6.844 1.00 76.38 87 ARG A O 1
ATOM 707 N N . ASN A 1 88 ? 11.576 -10.756 -5.850 1.00 81.38 88 ASN A N 1
ATOM 708 C CA . ASN A 1 88 ? 11.088 -10.882 -4.483 1.00 81.38 88 ASN A CA 1
ATOM 709 C C . ASN A 1 88 ? 10.190 -9.697 -4.097 1.00 81.38 88 ASN A C 1
ATOM 711 O O . ASN A 1 88 ? 9.082 -9.910 -3.600 1.00 81.38 88 ASN A O 1
ATOM 715 N N . ASP A 1 89 ? 10.623 -8.473 -4.402 1.00 80.00 89 ASP A N 1
ATOM 716 C CA . ASP A 1 89 ? 9.864 -7.255 -4.117 1.00 80.00 89 ASP A CA 1
ATOM 717 C C . ASP A 1 89 ? 8.536 -7.222 -4.884 1.00 80.00 89 ASP A C 1
ATOM 719 O O . ASP A 1 89 ? 7.494 -6.918 -4.299 1.00 80.00 89 ASP A O 1
ATOM 723 N N . LEU A 1 90 ? 8.529 -7.633 -6.157 1.00 82.12 90 LEU A N 1
ATOM 724 C CA . LEU A 1 90 ? 7.315 -7.743 -6.966 1.00 82.12 90 LEU A CA 1
ATOM 725 C C . LEU A 1 90 ? 6.328 -8.763 -6.379 1.00 82.12 90 LEU A C 1
ATOM 727 O O . LEU A 1 90 ? 5.134 -8.478 -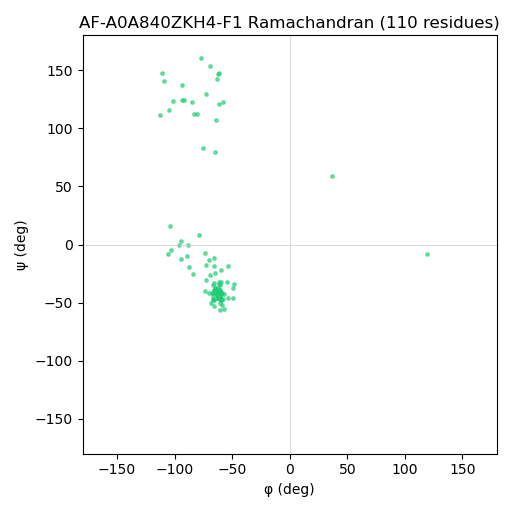6.262 1.00 82.12 90 LEU A O 1
ATOM 731 N N . LEU A 1 91 ? 6.809 -9.948 -5.983 1.00 83.94 91 LEU A N 1
ATOM 732 C CA . LEU A 1 91 ? 5.978 -10.959 -5.320 1.00 83.94 91 LEU A CA 1
ATOM 733 C C . LEU A 1 91 ? 5.403 -10.429 -4.003 1.00 83.94 91 LEU A C 1
ATOM 735 O O . LEU A 1 91 ? 4.236 -10.676 -3.686 1.00 83.94 91 LEU A O 1
ATOM 739 N N . PHE A 1 92 ? 6.200 -9.684 -3.239 1.00 83.62 92 PHE A N 1
ATOM 740 C CA . PHE A 1 92 ? 5.746 -9.092 -1.991 1.00 83.62 92 PHE A CA 1
ATOM 741 C C . PHE A 1 92 ? 4.682 -8.013 -2.225 1.00 83.62 92 PHE A C 1
ATOM 743 O O . PHE A 1 92 ? 3.631 -8.051 -1.582 1.00 83.62 92 PHE A O 1
ATOM 750 N N . LEU A 1 93 ? 4.896 -7.101 -3.175 1.00 83.38 93 LEU A N 1
ATOM 751 C CA . LEU A 1 93 ? 3.917 -6.077 -3.550 1.00 83.38 93 LEU A CA 1
ATOM 752 C C . LEU A 1 93 ? 2.620 -6.692 -4.072 1.00 83.38 93 LEU A C 1
ATOM 754 O O . LEU A 1 93 ? 1.543 -6.228 -3.709 1.00 83.38 93 LEU A O 1
ATOM 758 N N . ARG A 1 94 ? 2.700 -7.781 -4.840 1.00 85.12 94 ARG A N 1
ATOM 759 C CA . ARG A 1 94 ? 1.520 -8.522 -5.295 1.00 85.12 94 ARG A CA 1
ATOM 760 C C . ARG A 1 94 ? 0.732 -9.125 -4.130 1.00 85.12 94 ARG A C 1
ATOM 762 O O . ARG A 1 94 ? -0.487 -9.018 -4.109 1.00 85.12 94 ARG A O 1
ATOM 769 N N . ASN A 1 95 ? 1.407 -9.670 -3.119 1.00 85.75 95 ASN A N 1
ATOM 770 C CA . ASN A 1 95 ? 0.732 -10.137 -1.905 1.00 85.75 95 ASN A CA 1
ATOM 771 C C . ASN A 1 95 ? 0.078 -8.983 -1.127 1.00 85.75 95 ASN A C 1
ATOM 773 O O . ASN A 1 95 ? -1.036 -9.126 -0.628 1.00 85.75 95 ASN A O 1
ATOM 777 N N . VAL A 1 96 ? 0.746 -7.829 -1.022 1.00 82.19 96 VAL A N 1
ATOM 778 C CA . VAL A 1 96 ? 0.164 -6.625 -0.401 1.00 82.19 96 VAL A CA 1
ATOM 779 C C . VAL A 1 96 ? -1.061 -6.155 -1.187 1.00 82.19 96 VA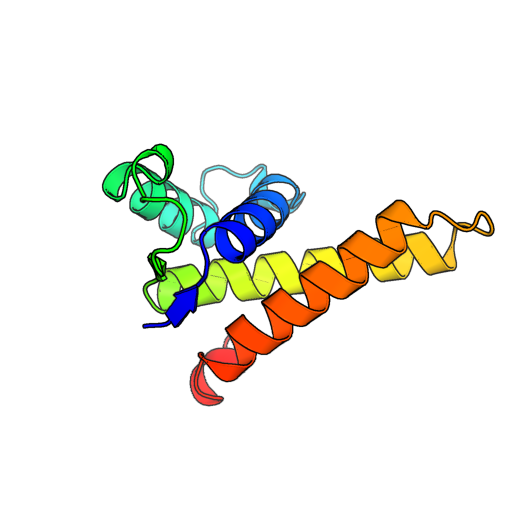L A C 1
ATOM 781 O O . VAL A 1 96 ? -2.081 -5.824 -0.581 1.00 82.19 96 VAL A O 1
ATOM 784 N N . LEU A 1 97 ? -0.990 -6.188 -2.517 1.00 83.69 97 LEU A N 1
ATOM 785 C CA . LEU A 1 97 ? -2.094 -5.876 -3.414 1.00 83.69 97 LEU A CA 1
ATOM 786 C C . LEU A 1 97 ? -3.281 -6.822 -3.205 1.00 83.69 97 LEU A C 1
ATOM 788 O O . LEU A 1 97 ? -4.410 -6.359 -3.063 1.00 83.69 97 LEU A O 1
ATOM 792 N N . ASP A 1 98 ? -3.037 -8.129 -3.128 1.00 83.44 98 ASP A N 1
ATOM 793 C CA . ASP A 1 98 ? -4.084 -9.123 -2.885 1.00 83.44 98 ASP A CA 1
ATOM 794 C C . ASP A 1 98 ? -4.744 -8.936 -1.511 1.00 83.44 98 ASP A C 1
ATOM 796 O O . ASP A 1 98 ? -5.965 -9.048 -1.397 1.00 83.44 98 ASP A O 1
ATOM 800 N N . VAL A 1 99 ? -3.980 -8.566 -0.477 1.00 81.75 99 VAL A N 1
ATOM 801 C CA . VAL A 1 99 ? -4.530 -8.224 0.847 1.00 81.75 99 VAL A CA 1
ATOM 802 C C . VAL A 1 99 ? -5.374 -6.949 0.781 1.00 81.75 99 VAL A C 1
ATOM 804 O O . VAL A 1 99 ? -6.502 -6.932 1.276 1.00 81.75 99 VAL A O 1
ATOM 807 N N . LEU A 1 100 ? -4.866 -5.887 0.149 1.00 80.81 100 LEU A N 1
ATOM 808 C CA . LEU A 1 100 ? -5.588 -4.621 -0.009 1.00 80.81 100 LEU A CA 1
ATOM 809 C C . LEU A 1 100 ? -6.886 -4.814 -0.795 1.00 80.81 100 LEU A C 1
ATOM 811 O O . LEU A 1 100 ? -7.937 -4.332 -0.368 1.00 80.81 100 LEU A O 1
ATOM 815 N N . ARG A 1 101 ? -6.837 -5.577 -1.893 1.00 79.06 101 ARG A N 1
ATOM 816 C CA . ARG A 1 101 ? -8.024 -5.975 -2.651 1.00 79.06 101 ARG A CA 1
ATOM 817 C C . ARG A 1 101 ? -8.949 -6.783 -1.758 1.00 79.06 101 ARG A C 1
ATOM 819 O O . ARG A 1 101 ? -10.084 -6.363 -1.575 1.00 79.06 101 ARG A O 1
ATOM 826 N N . GLY A 1 102 ? -8.491 -7.875 -1.153 1.00 78.56 102 GLY A N 1
ATOM 827 C CA . GLY A 1 102 ? -9.304 -8.762 -0.315 1.00 78.56 102 GLY A CA 1
ATOM 828 C C . GLY A 1 102 ? -10.029 -8.057 0.836 1.00 78.56 102 GLY A C 1
ATOM 829 O O . GLY A 1 102 ? -11.145 -8.439 1.180 1.00 78.56 102 GLY A O 1
ATOM 830 N N . CYS A 1 103 ? -9.440 -6.997 1.392 1.00 74.38 103 CYS A N 1
ATOM 831 C CA . CYS A 1 103 ? -10.058 -6.205 2.453 1.00 74.38 103 CYS A CA 1
ATOM 832 C C . CYS A 1 103 ? -10.970 -5.068 1.957 1.00 74.38 103 CYS A C 1
ATOM 834 O O . CYS A 1 103 ? -11.792 -4.584 2.738 1.00 74.38 103 CYS A O 1
ATOM 836 N N . LEU A 1 104 ? -10.849 -4.632 0.699 1.00 72.44 104 LEU A N 1
ATOM 837 C CA . LEU A 1 104 ? -11.723 -3.621 0.101 1.00 72.44 104 LEU A CA 1
ATOM 838 C C . LEU A 1 104 ? -12.890 -4.293 -0.650 1.00 72.44 104 LEU A C 1
ATOM 840 O O . LEU A 1 104 ? -12.651 -5.104 -1.553 1.00 72.44 104 LEU A O 1
ATOM 844 N N . PRO A 1 105 ? -14.156 -3.960 -0.332 1.00 67.06 105 PRO A N 1
ATOM 845 C CA . PRO A 1 105 ? -15.302 -4.500 -1.061 1.00 67.06 105 PRO A CA 1
ATOM 846 C C . PRO A 1 105 ? -15.261 -4.077 -2.538 1.00 67.06 105 PRO A C 1
ATOM 848 O O . PRO A 1 105 ? -14.819 -2.972 -2.850 1.00 67.06 105 PRO A O 1
ATOM 851 N N . GLU A 1 106 ? -15.738 -4.938 -3.448 1.00 59.06 106 GLU A N 1
ATOM 852 C CA . GLU A 1 106 ? -15.668 -4.745 -4.914 1.00 59.06 106 GLU A CA 1
ATOM 853 C C . GLU A 1 106 ? -16.146 -3.364 -5.386 1.00 59.06 106 GLU A C 1
ATOM 855 O O . GLU A 1 106 ? -15.517 -2.759 -6.251 1.00 59.06 106 GLU A O 1
ATOM 860 N N . ALA A 1 107 ? -17.183 -2.809 -4.751 1.00 54.50 107 ALA A N 1
ATOM 861 C CA . ALA A 1 107 ? -17.712 -1.477 -5.053 1.00 54.50 107 ALA A CA 1
ATOM 862 C C . ALA A 1 107 ? -16.690 -0.334 -4.873 1.00 54.50 107 ALA A C 1
ATOM 864 O O . ALA A 1 107 ? -16.857 0.740 -5.442 1.00 54.50 107 ALA A O 1
ATOM 865 N N . GLN A 1 108 ? -15.636 -0.545 -4.081 1.00 55.31 108 GLN A N 1
ATOM 866 C CA . GLN A 1 108 ? -14.569 0.431 -3.854 1.00 55.31 108 GLN A CA 1
ATOM 867 C C . GLN A 1 108 ? -13.363 0.238 -4.784 1.00 55.31 108 GLN A C 1
ATOM 869 O O . GLN A 1 108 ? -12.523 1.130 -4.852 1.00 55.31 108 GLN A O 1
ATOM 874 N N . ARG A 1 109 ? -13.280 -0.898 -5.495 1.00 56.88 109 ARG A N 1
ATOM 875 C CA . ARG A 1 109 ? -12.199 -1.208 -6.448 1.00 56.88 109 ARG A CA 1
ATOM 876 C C . ARG A 1 109 ? -12.448 -0.610 -7.838 1.00 56.88 109 ARG A C 1
ATOM 878 O O . ARG A 1 109 ? -11.497 -0.352 -8.553 1.00 56.88 109 ARG A O 1
ATOM 885 N N . ALA A 1 110 ? -13.711 -0.378 -8.204 1.00 51.41 110 ALA A N 1
ATOM 886 C CA . ALA A 1 110 ? -14.114 0.122 -9.526 1.00 51.41 110 ALA A CA 1
ATOM 887 C C . ALA A 1 110 ? -14.150 1.661 -9.652 1.00 51.41 110 ALA A C 1
ATOM 889 O O . ALA A 1 110 ? -14.528 2.175 -10.698 1.00 51.41 110 ALA A O 1
ATOM 890 N N . ALA A 1 111 ? -13.825 2.393 -8.582 1.00 46.50 111 ALA A N 1
ATOM 891 C CA . ALA A 1 111 ? -13.869 3.859 -8.540 1.00 46.50 111 ALA A CA 1
ATOM 892 C C . ALA A 1 111 ? -12.475 4.515 -8.619 1.00 46.50 111 ALA A C 1
ATOM 894 O O . ALA A 1 111 ? -12.340 5.679 -8.242 1.00 46.50 111 ALA A O 1
ATOM 895 N N . VAL A 1 112 ? -11.459 3.751 -9.035 1.00 45.47 112 VAL A N 1
ATOM 896 C CA . VAL A 1 112 ? -10.085 4.213 -9.286 1.00 45.47 112 VAL A CA 1
ATOM 897 C C . VAL A 1 112 ? -9.876 4.310 -10.787 1.00 45.47 112 VAL A C 1
ATOM 899 O O . VAL A 1 112 ? -10.287 3.353 -11.480 1.00 45.47 112 VAL A O 1
#

Foldseek 3Di:
DAWAALVLVVLLVVLLVPDPVVVDCPPPLNVVQVVVCVVCVSVPDDHPGIDDDDLSNLLSSLVSLVVVLVVLVVVVVVDPDPPVVSVVSSVSSVVSNVRSVVRDPPVSVVPD

Mean predicted aligned error: 8.56 Å

Organism: NCBI:txid29428